Protein AF-A0A7S1NUX2-F1 (afdb_monomer)

Solvent-accessible surface area (backbone atoms only — not comparable to full-atom values): 6872 Å² total; per-residue (Å²): 133,86,83,57,73,67,56,57,50,52,54,47,34,53,48,49,37,53,55,34,50,54,24,56,74,71,66,34,41,67,59,23,50,57,51,43,53,56,49,49,56,48,46,50,79,31,37,36,51,85,20,52,59,48,84,63,44,76,79,31,45,58,34,53,50,52,36,28,57,54,20,43,78,54,74,38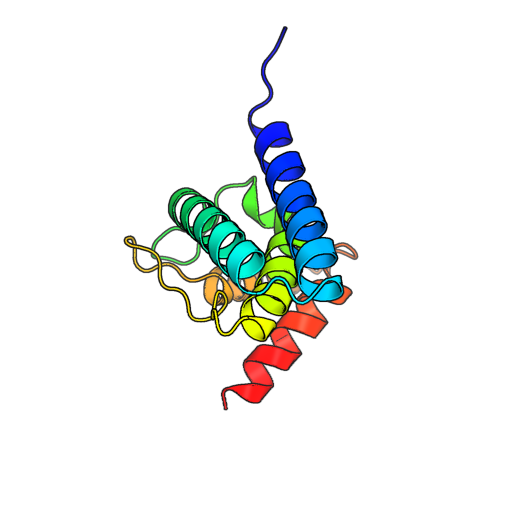,66,49,58,79,38,64,33,93,65,56,8,32,56,53,47,33,50,51,50,50,54,52,52,26,63,74,68,76,45,74,56,84,88,36,69,66,48,52,55,51,51,52,56,51,62,66,72,77,112

Structure (mmCIF, N/CA/C/O backbone):
data_AF-A0A7S1NUX2-F1
#
_entry.id   AF-A0A7S1NUX2-F1
#
loop_
_atom_site.group_PDB
_atom_site.id
_atom_site.type_symbol
_atom_site.label_atom_id
_atom_site.label_alt_id
_atom_site.label_comp_id
_atom_site.label_asym_id
_atom_site.label_entity_id
_atom_site.label_seq_id
_atom_site.pdbx_PDB_ins_code
_atom_site.Cartn_x
_atom_site.Cartn_y
_atom_site.Cartn_z
_atom_site.occupancy
_atom_site.B_iso_or_equiv
_atom_site.auth_seq_id
_atom_site.auth_comp_id
_atom_site.auth_asym_id
_atom_site.auth_atom_id
_atom_site.pdbx_PDB_model_num
ATOM 1 N N . SER A 1 1 ? 28.633 0.014 15.073 1.00 37.31 1 SER A N 1
ATOM 2 C CA . SER A 1 1 ? 27.283 -0.431 14.686 1.00 37.31 1 SER A CA 1
ATOM 3 C C . SER A 1 1 ? 26.940 0.267 13.385 1.00 37.31 1 SER A C 1
ATOM 5 O O . SER A 1 1 ? 26.743 1.476 13.401 1.00 37.31 1 SER A O 1
ATOM 7 N N . HIS A 1 2 ? 27.032 -0.430 12.252 1.00 37.25 2 HIS A N 1
ATOM 8 C CA . HIS A 1 2 ? 26.687 0.149 10.954 1.00 37.25 2 HIS A CA 1
ATOM 9 C C . HIS A 1 2 ? 25.168 0.090 10.797 1.00 37.25 2 HIS A C 1
ATOM 11 O O . HIS A 1 2 ? 24.576 -0.985 10.768 1.00 37.25 2 HIS A O 1
ATOM 17 N N . TYR A 1 3 ? 24.539 1.262 10.787 1.00 33.81 3 TYR A N 1
ATOM 18 C CA . TYR A 1 3 ? 23.116 1.404 10.518 1.00 33.81 3 TYR A CA 1
ATOM 19 C C . TYR A 1 3 ? 22.908 1.118 9.028 1.00 33.81 3 TYR A C 1
ATOM 21 O O . TYR A 1 3 ? 23.434 1.847 8.191 1.00 33.81 3 TYR A O 1
ATOM 29 N N . HIS A 1 4 ? 22.191 0.046 8.699 1.00 33.66 4 HIS A N 1
ATOM 30 C CA . HIS A 1 4 ? 21.790 -0.262 7.329 1.00 33.66 4 HIS A CA 1
ATOM 31 C C . HIS A 1 4 ? 20.349 0.234 7.134 1.00 33.66 4 HIS A C 1
ATOM 33 O O . HIS A 1 4 ? 19.415 -0.497 7.474 1.00 33.66 4 HIS A O 1
ATOM 39 N N . PRO A 1 5 ? 20.133 1.462 6.619 1.00 45.66 5 PRO A N 1
ATOM 40 C CA . PRO A 1 5 ? 18.791 2.033 6.414 1.00 45.66 5 PRO A CA 1
ATOM 41 C C . PRO A 1 5 ? 17.897 1.180 5.491 1.00 45.66 5 PRO A C 1
ATOM 43 O O . PRO A 1 5 ? 16.671 1.283 5.485 1.00 45.66 5 PRO A O 1
ATOM 46 N N . GLU A 1 6 ? 18.521 0.277 4.747 1.00 41.66 6 GLU A N 1
ATOM 47 C CA . GLU A 1 6 ? 17.913 -0.669 3.812 1.00 41.66 6 GLU A CA 1
ATOM 48 C C . GLU A 1 6 ? 17.117 -1.761 4.549 1.00 41.66 6 GLU A C 1
ATOM 50 O O . GLU A 1 6 ? 16.061 -2.192 4.089 1.00 41.66 6 GLU A O 1
ATOM 55 N N . LEU A 1 7 ? 17.567 -2.147 5.751 1.00 38.62 7 LEU A N 1
ATOM 56 C CA . LEU A 1 7 ? 16.888 -3.134 6.597 1.00 38.62 7 LEU A CA 1
ATOM 57 C C . LEU A 1 7 ? 15.710 -2.526 7.366 1.00 38.62 7 LEU A C 1
ATOM 59 O O . LEU A 1 7 ? 14.721 -3.212 7.620 1.00 38.62 7 LEU A O 1
ATOM 63 N N . THR A 1 8 ? 15.775 -1.234 7.704 1.00 50.50 8 THR A N 1
ATOM 64 C CA . THR A 1 8 ? 14.674 -0.539 8.391 1.00 50.50 8 THR A CA 1
ATOM 65 C C . THR A 1 8 ? 13.450 -0.345 7.497 1.00 50.50 8 THR A C 1
ATOM 67 O O . THR A 1 8 ? 12.329 -0.389 7.998 1.00 50.50 8 THR A O 1
ATOM 70 N N . GLY A 1 9 ? 13.641 -0.208 6.178 1.00 55.72 9 GLY A N 1
ATOM 71 C CA . GLY A 1 9 ? 12.537 -0.198 5.213 1.00 55.72 9 GLY A CA 1
ATOM 72 C C . GLY A 1 9 ? 11.809 -1.544 5.166 1.00 55.72 9 GLY A C 1
ATOM 73 O O . GLY A 1 9 ? 10.606 -1.602 5.403 1.00 55.72 9 GLY A O 1
ATOM 74 N N . LEU A 1 10 ? 12.556 -2.638 4.974 1.00 54.91 10 LEU A N 1
ATOM 75 C CA . LEU A 1 10 ? 12.017 -4.005 4.919 1.00 54.91 10 LEU A CA 1
ATOM 76 C C . LEU A 1 10 ? 11.290 -4.421 6.207 1.00 54.91 10 LEU A C 1
ATOM 78 O O . LEU A 1 10 ? 10.199 -4.990 6.151 1.00 54.91 10 LEU A O 1
ATOM 82 N N . ALA A 1 11 ? 11.863 -4.096 7.369 1.00 61.56 11 ALA A N 1
ATOM 83 C CA . ALA A 1 11 ? 11.218 -4.330 8.659 1.00 61.56 11 ALA A CA 1
ATOM 84 C C . ALA A 1 11 ? 9.936 -3.492 8.829 1.00 61.56 11 ALA A C 1
ATOM 86 O O . ALA A 1 11 ? 8.969 -3.967 9.426 1.00 61.56 11 ALA A O 1
ATOM 87 N N . GLY A 1 12 ? 9.907 -2.276 8.270 1.00 74.88 12 GLY A N 1
ATOM 88 C CA . GLY A 1 12 ? 8.729 -1.411 8.247 1.00 74.88 12 GLY A CA 1
ATOM 89 C C . GLY A 1 12 ? 7.557 -2.042 7.494 1.00 74.88 12 GLY A C 1
ATOM 90 O O . GLY A 1 12 ? 6.485 -2.179 8.077 1.00 74.88 12 GLY A O 1
ATOM 91 N N . GLY A 1 13 ? 7.787 -2.497 6.256 1.00 82.12 13 GLY A N 1
ATOM 92 C CA . GLY A 1 13 ? 6.767 -3.152 5.423 1.00 82.12 13 GLY A CA 1
ATOM 93 C C . GLY A 1 13 ? 6.154 -4.397 6.075 1.00 82.12 13 GLY A C 1
ATOM 94 O O . GLY A 1 13 ? 4.932 -4.560 6.126 1.00 82.12 13 GLY A O 1
ATOM 95 N N . ALA A 1 14 ? 6.996 -5.269 6.638 1.00 84.25 14 ALA A N 1
ATOM 96 C CA . ALA A 1 14 ? 6.533 -6.473 7.329 1.00 84.25 14 ALA A CA 1
ATOM 97 C C . ALA A 1 14 ? 5.703 -6.146 8.586 1.00 84.25 14 ALA A C 1
ATOM 99 O O . ALA A 1 14 ? 4.693 -6.803 8.857 1.00 84.25 14 ALA A O 1
ATOM 100 N N . TYR A 1 15 ? 6.099 -5.111 9.335 1.00 87.25 15 TYR A N 1
ATOM 101 C CA . TYR A 1 15 ? 5.357 -4.635 10.501 1.00 87.25 15 TYR A CA 1
ATOM 102 C C . TYR A 1 15 ? 3.964 -4.110 10.128 1.00 87.25 15 TYR A C 1
ATOM 104 O O . TYR A 1 15 ? 2.991 -4.436 10.812 1.00 87.25 15 TYR A O 1
ATOM 112 N N . ASP A 1 16 ? 3.842 -3.354 9.031 1.00 89.75 16 ASP A N 1
ATOM 113 C CA . ASP A 1 16 ? 2.544 -2.843 8.573 1.00 89.75 16 ASP A CA 1
ATOM 114 C C . ASP A 1 16 ? 1.578 -3.979 8.274 1.00 89.75 16 ASP A C 1
ATOM 116 O O . ASP A 1 16 ? 0.453 -3.989 8.774 1.00 89.75 16 ASP A O 1
ATOM 120 N N . VAL A 1 17 ? 2.044 -4.962 7.499 1.00 92.06 17 VAL A N 1
ATOM 121 C CA . VAL A 1 17 ? 1.243 -6.122 7.113 1.00 92.06 17 VAL A CA 1
ATOM 122 C C . VAL A 1 17 ? 0.783 -6.876 8.352 1.00 92.06 17 VAL A C 1
ATOM 124 O O . VAL A 1 17 ? -0.397 -7.219 8.445 1.00 92.06 17 VAL A O 1
ATOM 127 N N . LEU A 1 18 ? 1.671 -7.103 9.325 1.00 93.56 18 LEU A N 1
ATOM 128 C CA . LEU A 1 18 ? 1.320 -7.791 10.564 1.00 93.56 18 LEU A CA 1
ATOM 129 C C . LEU A 1 18 ? 0.259 -7.015 11.360 1.00 93.56 18 LEU A C 1
ATOM 131 O O . LEU A 1 18 ? -0.778 -7.585 11.712 1.00 93.56 18 LEU A O 1
ATOM 135 N N . ARG A 1 19 ? 0.476 -5.714 11.604 1.00 94.25 19 ARG A N 1
ATOM 136 C CA . ARG A 1 19 ? -0.458 -4.869 12.370 1.00 94.25 19 ARG A CA 1
ATOM 137 C C . ARG A 1 19 ? -1.813 -4.766 11.671 1.00 94.25 19 ARG A C 1
ATOM 139 O O . ARG A 1 19 ? -2.841 -4.954 12.318 1.00 94.25 19 ARG A O 1
ATOM 146 N N . MET A 1 20 ? -1.828 -4.534 10.357 1.00 96.44 20 MET A N 1
ATOM 147 C CA . MET A 1 20 ? -3.058 -4.446 9.563 1.00 96.44 20 MET A CA 1
ATOM 148 C C . MET A 1 20 ? -3.793 -5.782 9.495 1.00 96.44 20 MET A C 1
ATOM 150 O O . MET A 1 20 ? -5.020 -5.792 9.566 1.00 96.44 20 MET A O 1
ATOM 154 N N . SER A 1 21 ? -3.079 -6.907 9.406 1.00 96.12 21 SER A N 1
ATOM 155 C CA . SER A 1 21 ? -3.696 -8.240 9.386 1.00 96.12 21 SER A CA 1
ATOM 156 C C . SER A 1 21 ? -4.406 -8.542 10.704 1.00 96.12 21 SER A C 1
ATOM 158 O O . SER A 1 21 ? -5.571 -8.939 10.693 1.00 96.12 21 SER A O 1
ATOM 160 N N . ILE A 1 22 ? -3.745 -8.289 11.841 1.00 96.81 22 ILE A N 1
ATOM 161 C CA . ILE A 1 22 ? -4.335 -8.470 13.176 1.00 96.81 22 ILE A CA 1
ATOM 162 C C . ILE A 1 22 ? -5.520 -7.517 13.371 1.00 96.81 22 ILE A C 1
ATOM 164 O O . ILE A 1 22 ? -6.590 -7.944 13.798 1.00 96.81 22 ILE A O 1
ATOM 168 N N . ALA A 1 23 ? -5.364 -6.239 13.018 1.00 97.31 23 ALA A N 1
ATOM 169 C CA . ALA A 1 23 ? -6.437 -5.255 13.134 1.00 97.31 23 ALA A CA 1
ATOM 170 C C . ALA A 1 23 ? -7.655 -5.624 12.274 1.00 97.31 23 ALA A C 1
ATOM 172 O O . ALA A 1 23 ? -8.785 -5.562 12.756 1.00 97.31 23 ALA A O 1
ATOM 173 N N . THR A 1 24 ? -7.430 -6.080 11.038 1.00 95.81 24 THR A N 1
ATOM 174 C CA . THR A 1 24 ? -8.491 -6.562 10.140 1.00 95.81 24 THR A CA 1
ATOM 175 C C . THR A 1 24 ? -9.214 -7.764 10.743 1.00 95.81 24 THR A C 1
ATOM 177 O O . THR A 1 24 ? -10.441 -7.779 10.769 1.00 95.81 24 THR A O 1
ATOM 180 N N . PHE A 1 25 ? -8.475 -8.745 11.276 1.00 96.50 25 PHE A N 1
ATOM 181 C CA . PHE A 1 25 ? -9.052 -9.920 11.938 1.00 96.50 25 PHE A CA 1
ATOM 182 C C . PHE A 1 25 ? -9.924 -9.545 13.147 1.00 96.50 25 PHE A C 1
ATOM 184 O O . PHE A 1 25 ? -10.986 -10.124 13.350 1.00 96.50 25 PHE A O 1
ATOM 191 N N . LEU A 1 26 ? -9.511 -8.536 13.916 1.00 97.50 26 LEU A N 1
ATOM 192 C CA . LEU A 1 26 ? -10.242 -8.032 15.083 1.00 97.50 26 LEU A CA 1
ATOM 193 C C . LEU A 1 26 ? -11.354 -7.021 14.738 1.00 97.50 26 LEU A C 1
ATOM 195 O O . LEU A 1 26 ? -11.965 -6.458 15.647 1.00 97.50 26 LEU A O 1
ATOM 199 N N . GLY A 1 27 ? -11.596 -6.729 13.455 1.00 96.19 27 GLY A N 1
ATOM 200 C CA . GLY A 1 27 ? -12.579 -5.728 13.021 1.00 96.19 27 GLY A CA 1
ATOM 201 C C . GLY A 1 27 ? -12.208 -4.274 13.358 1.00 96.19 27 GLY A C 1
ATOM 202 O O . GLY A 1 27 ? -13.063 -3.390 13.314 1.00 96.19 27 GLY A O 1
ATOM 203 N N . LYS A 1 28 ? -10.941 -3.993 13.684 1.00 97.88 28 LYS A N 1
ATOM 204 C CA . LYS A 1 28 ? -10.414 -2.666 14.052 1.00 97.88 28 LYS A CA 1
ATOM 205 C C . LYS A 1 28 ? -10.044 -1.844 12.816 1.00 97.88 28 LYS A C 1
ATOM 207 O O . LYS A 1 28 ? -8.872 -1.625 12.510 1.00 97.88 28 LYS A O 1
ATOM 212 N N . SER A 1 29 ? -11.063 -1.419 12.070 1.00 97.06 29 SER A N 1
ATOM 213 C CA . SER A 1 29 ? -10.882 -0.681 10.806 1.00 97.06 29 SER A CA 1
ATOM 214 C C . SER A 1 29 ? -10.197 0.680 10.987 1.00 97.06 29 SER A C 1
ATOM 216 O O . SER A 1 29 ? -9.511 1.145 10.086 1.00 97.06 29 SER A O 1
ATOM 218 N N . ASP A 1 30 ? -10.358 1.315 12.144 1.00 97.06 30 ASP A N 1
ATOM 219 C CA . ASP A 1 30 ? -9.658 2.536 12.551 1.00 97.06 30 ASP A CA 1
ATOM 220 C C . ASP A 1 30 ? -8.134 2.350 12.582 1.00 97.06 30 ASP A C 1
ATOM 222 O O . ASP A 1 30 ? -7.407 3.133 11.973 1.00 97.06 30 ASP A O 1
ATOM 226 N N . VAL A 1 31 ? -7.659 1.257 13.184 1.00 95.94 31 VAL A N 1
ATOM 227 C CA . VAL A 1 31 ? -6.227 0.923 13.244 1.00 95.94 31 VAL A CA 1
ATOM 228 C C . VAL A 1 31 ? -5.670 0.615 11.853 1.00 95.94 31 VAL A C 1
ATOM 230 O O . VAL A 1 31 ? -4.546 0.999 11.533 1.00 95.94 31 VAL A O 1
ATOM 233 N N . VAL A 1 32 ? -6.458 -0.040 10.993 1.00 97.50 32 VAL A N 1
ATOM 234 C CA . VAL A 1 32 ? -6.063 -0.280 9.594 1.00 97.50 32 VAL A CA 1
ATOM 235 C C . VAL A 1 32 ? -5.895 1.045 8.841 1.00 97.50 32 VAL A C 1
ATOM 237 O O . VAL A 1 32 ? -4.923 1.196 8.104 1.00 97.50 32 VAL A O 1
ATOM 240 N N . ARG A 1 33 ? -6.789 2.025 9.049 1.00 97.12 33 ARG A N 1
ATOM 241 C CA . ARG A 1 33 ? -6.684 3.363 8.433 1.00 97.12 33 ARG A CA 1
ATOM 242 C C . ARG A 1 33 ? -5.467 4.139 8.929 1.00 97.12 33 ARG A C 1
ATOM 244 O O . ARG A 1 33 ? -4.765 4.733 8.118 1.00 97.12 33 ARG A O 1
ATOM 251 N N . GLU A 1 34 ? -5.195 4.100 10.232 1.00 94.56 34 GLU A N 1
ATOM 252 C CA . GLU A 1 34 ? -3.999 4.715 10.823 1.00 94.56 34 GLU A CA 1
ATOM 253 C C . GLU A 1 34 ? -2.720 4.120 10.216 1.00 94.56 34 GLU A C 1
ATOM 255 O O . GLU A 1 34 ? -1.815 4.848 9.799 1.00 94.56 34 GLU A O 1
ATOM 260 N N . GLN A 1 35 ? -2.662 2.791 10.087 1.00 95.00 35 GLN A N 1
ATOM 261 C CA . GLN A 1 35 ? -1.502 2.144 9.485 1.00 95.00 35 GLN A CA 1
ATOM 262 C C . GLN A 1 35 ? -1.388 2.445 7.986 1.00 95.00 35 GLN A C 1
ATOM 264 O O . GLN A 1 35 ? -0.282 2.656 7.490 1.00 95.00 35 GLN A O 1
ATOM 269 N N . ALA A 1 36 ? -2.509 2.536 7.267 1.00 94.88 36 ALA A N 1
ATOM 270 C CA . ALA A 1 36 ? -2.515 2.923 5.860 1.00 94.88 36 ALA A CA 1
ATOM 271 C C . ALA A 1 36 ? -1.927 4.331 5.641 1.00 94.88 36 ALA A C 1
ATOM 273 O O . ALA A 1 36 ? -1.187 4.528 4.679 1.00 94.88 36 ALA A O 1
ATOM 274 N N . ALA A 1 37 ? -2.154 5.281 6.556 1.00 92.50 37 ALA A N 1
ATOM 275 C CA . ALA A 1 37 ? -1.510 6.598 6.503 1.00 92.50 37 ALA A CA 1
ATOM 276 C C . ALA A 1 37 ? 0.024 6.505 6.641 1.00 92.50 37 ALA A C 1
ATOM 278 O O . ALA A 1 37 ? 0.762 7.206 5.950 1.00 92.50 37 ALA A O 1
ATOM 279 N N . SER A 1 38 ? 0.527 5.579 7.465 1.00 90.25 38 SER A N 1
ATOM 280 C CA . SER A 1 38 ? 1.971 5.311 7.560 1.00 90.25 38 SER A CA 1
ATOM 281 C C . SER A 1 38 ? 2.535 4.708 6.263 1.00 90.25 38 SER A C 1
ATOM 283 O O . SER A 1 38 ? 3.645 5.045 5.851 1.00 90.25 38 SER A O 1
ATOM 285 N N . VAL A 1 39 ? 1.755 3.867 5.570 1.00 91.00 39 VAL A N 1
ATOM 286 C CA . VAL A 1 39 ? 2.114 3.350 4.236 1.00 91.00 39 VAL A CA 1
ATOM 287 C C . VAL A 1 39 ? 2.174 4.474 3.208 1.00 91.00 39 VAL A C 1
ATOM 289 O O . VAL A 1 39 ? 3.141 4.525 2.452 1.00 91.00 39 VAL A O 1
ATOM 292 N N . GLN A 1 40 ? 1.222 5.409 3.217 1.00 90.75 40 GLN A N 1
ATOM 293 C CA . GLN A 1 40 ? 1.252 6.584 2.336 1.00 90.75 40 GLN A CA 1
ATOM 294 C C . GLN A 1 40 ? 2.538 7.399 2.517 1.00 90.75 40 GLN A C 1
ATOM 296 O O . GLN A 1 40 ? 3.200 7.702 1.529 1.00 90.75 40 GLN A O 1
ATOM 301 N N . LEU A 1 41 ? 2.962 7.660 3.760 1.00 87.56 41 LEU A N 1
ATOM 302 C CA . LEU A 1 41 ? 4.223 8.364 4.034 1.00 87.56 41 LEU A CA 1
ATOM 303 C C . LEU A 1 41 ? 5.446 7.645 3.455 1.00 87.56 41 LEU A C 1
ATOM 305 O O . LEU A 1 41 ? 6.361 8.292 2.946 1.00 87.56 41 LEU A O 1
ATOM 309 N N . ARG A 1 42 ? 5.472 6.308 3.487 1.00 84.06 42 ARG A N 1
ATOM 310 C CA . ARG A 1 42 ? 6.539 5.559 2.813 1.00 84.06 42 ARG A CA 1
ATOM 311 C C . ARG A 1 42 ? 6.453 5.691 1.304 1.00 84.06 42 ARG A C 1
ATOM 313 O O . ARG A 1 42 ? 7.497 5.895 0.697 1.00 84.06 42 ARG A O 1
ATOM 320 N N . LEU A 1 43 ? 5.260 5.605 0.708 1.00 86.25 43 LEU A N 1
ATOM 321 C CA . LEU A 1 43 ? 5.075 5.785 -0.737 1.00 86.25 43 LEU A CA 1
ATOM 322 C C . LEU A 1 43 ? 5.607 7.153 -1.200 1.00 86.25 43 LEU A C 1
ATOM 324 O O . LEU A 1 43 ? 6.321 7.201 -2.199 1.00 86.25 43 LEU A O 1
ATOM 328 N N . GLU A 1 44 ? 5.363 8.223 -0.436 1.00 85.94 44 GLU A N 1
ATOM 329 C CA . GLU A 1 44 ? 5.894 9.576 -0.695 1.00 85.94 44 GLU A CA 1
ATOM 330 C C . GLU A 1 44 ? 7.424 9.618 -0.781 1.00 85.94 44 GLU A C 1
ATOM 332 O O . GLU A 1 44 ? 7.998 10.266 -1.653 1.00 85.94 44 GLU A O 1
ATOM 337 N N . GLN A 1 45 ? 8.104 8.900 0.111 1.00 81.62 45 GLN A N 1
ATOM 338 C CA . GLN A 1 45 ? 9.570 8.850 0.158 1.00 81.62 45 GLN A CA 1
ATOM 339 C C . GLN A 1 45 ? 10.166 7.936 -0.925 1.00 81.62 45 GLN A C 1
ATOM 341 O O . GLN A 1 45 ? 11.357 7.997 -1.230 1.00 81.62 45 GLN A O 1
ATOM 346 N N . SER A 1 46 ? 9.328 7.073 -1.490 1.00 78.94 46 SER A N 1
ATOM 347 C CA . SER A 1 46 ? 9.721 5.871 -2.215 1.00 78.94 46 SER A CA 1
ATOM 348 C C . SER A 1 46 ? 9.494 5.959 -3.718 1.00 78.94 46 SER A C 1
ATOM 350 O O . SER A 1 46 ? 10.266 5.377 -4.485 1.00 78.94 46 SER A O 1
ATOM 352 N N . ILE A 1 47 ? 8.441 6.664 -4.137 1.00 82.94 47 ILE A N 1
ATOM 353 C CA . ILE A 1 47 ? 7.967 6.707 -5.520 1.00 82.94 47 ILE A CA 1
ATOM 354 C C . ILE A 1 47 ? 8.111 8.128 -6.063 1.00 82.94 47 ILE A C 1
ATOM 356 O O . ILE A 1 47 ? 7.553 9.091 -5.531 1.00 82.94 47 ILE A O 1
ATOM 360 N N . LYS A 1 48 ? 8.870 8.256 -7.151 1.00 79.00 48 LYS A N 1
ATOM 361 C CA . LYS A 1 48 ? 9.027 9.508 -7.890 1.00 79.00 48 LYS A CA 1
ATOM 362 C C . LYS A 1 48 ? 7.861 9.733 -8.858 1.00 79.00 48 LYS A C 1
ATOM 364 O O . LYS A 1 48 ? 7.082 8.829 -9.148 1.00 79.00 48 LYS A O 1
ATOM 369 N N . ALA A 1 49 ? 7.783 10.951 -9.391 1.00 76.06 49 ALA A N 1
ATOM 370 C CA . ALA A 1 49 ? 6.757 11.381 -10.344 1.00 76.06 49 ALA A CA 1
ATOM 371 C C . ALA A 1 49 ? 6.638 10.485 -11.592 1.00 76.06 49 ALA A C 1
ATOM 373 O O . ALA A 1 49 ? 5.554 10.311 -12.134 1.00 76.06 49 ALA A O 1
ATOM 374 N N . ASP A 1 50 ? 7.756 9.921 -12.046 1.00 70.62 50 ASP A N 1
ATOM 375 C CA . ASP A 1 50 ? 7.869 9.075 -13.237 1.00 70.62 50 ASP A CA 1
ATOM 376 C C . ASP A 1 50 ? 7.618 7.583 -12.953 1.00 70.62 50 ASP A C 1
ATOM 378 O O . ASP A 1 50 ? 7.854 6.738 -13.813 1.00 70.62 50 ASP A O 1
ATOM 382 N N . GLY A 1 51 ? 7.174 7.243 -11.739 1.00 66.38 51 GLY A N 1
ATOM 383 C CA . GLY A 1 51 ? 6.986 5.860 -11.307 1.00 66.38 51 GLY A CA 1
ATOM 384 C C . GLY A 1 51 ? 8.293 5.137 -10.983 1.00 66.38 51 GLY A C 1
ATOM 385 O O . GLY A 1 51 ? 8.248 3.981 -10.559 1.00 66.38 51 GLY A O 1
ATOM 386 N N . GLN A 1 52 ? 9.456 5.793 -11.112 1.00 71.38 52 GLN A N 1
ATOM 387 C CA . GLN A 1 52 ? 10.703 5.206 -10.643 1.00 71.38 52 GLN A CA 1
ATOM 388 C C . GLN A 1 52 ? 10.691 5.106 -9.125 1.00 71.38 52 GLN A C 1
ATOM 390 O O . GLN A 1 52 ? 10.358 6.045 -8.395 1.00 71.38 52 GLN A O 1
ATOM 395 N N . THR A 1 53 ? 11.126 3.952 -8.649 1.00 70.38 53 THR A N 1
ATOM 396 C CA . THR A 1 53 ? 11.251 3.679 -7.229 1.00 70.38 53 THR A CA 1
ATOM 397 C C . THR A 1 53 ? 12.698 3.759 -6.785 1.00 70.38 53 THR A C 1
ATOM 399 O O . THR A 1 53 ? 13.599 3.327 -7.507 1.00 70.38 53 THR A O 1
ATOM 402 N N . GLN A 1 54 ? 12.937 4.219 -5.561 1.00 67.94 54 GLN A N 1
ATOM 403 C CA . GLN A 1 54 ? 14.223 3.958 -4.918 1.00 67.94 54 GLN A CA 1
ATOM 404 C C . GLN A 1 54 ? 14.353 2.452 -4.609 1.00 67.94 54 GLN A C 1
ATOM 406 O O . GLN A 1 54 ? 13.358 1.770 -4.351 1.00 67.94 54 GLN A O 1
ATOM 411 N N . LEU A 1 55 ? 15.585 1.935 -4.623 1.00 56.88 55 LEU A N 1
ATOM 412 C CA . LEU A 1 55 ? 15.931 0.518 -4.419 1.00 56.88 55 LEU A CA 1
ATOM 413 C C . LEU A 1 55 ? 15.337 -0.194 -3.171 1.00 56.88 55 LEU A C 1
ATOM 415 O O . LEU A 1 55 ? 15.278 -1.420 -3.209 1.00 56.88 55 LEU A O 1
ATOM 419 N N . PRO A 1 56 ? 14.814 0.464 -2.110 1.00 60.56 56 PRO A N 1
ATOM 420 C CA . PRO A 1 56 ? 14.110 -0.255 -1.042 1.00 60.56 56 PRO A CA 1
ATOM 421 C C . PRO A 1 56 ? 12.703 -0.748 -1.421 1.00 60.56 56 PRO A C 1
ATOM 423 O O . PRO A 1 56 ? 12.207 -1.693 -0.816 1.00 60.56 56 PRO A O 1
ATOM 426 N N . VAL A 1 57 ? 12.027 -0.105 -2.376 1.00 64.94 57 VAL A N 1
ATOM 427 C CA . VAL A 1 57 ? 10.591 -0.315 -2.663 1.00 64.94 57 VAL A CA 1
ATOM 428 C C . VAL A 1 57 ? 10.355 -1.579 -3.468 1.00 64.94 57 VAL A C 1
ATOM 430 O O . VAL A 1 57 ? 9.397 -2.310 -3.234 1.00 64.94 57 VAL A O 1
ATOM 433 N N . THR A 1 58 ? 11.254 -1.849 -4.411 1.00 64.75 58 THR A N 1
ATOM 434 C CA . THR A 1 58 ? 11.227 -3.051 -5.246 1.00 64.75 58 THR A CA 1
ATOM 435 C C . THR A 1 58 ? 11.332 -4.313 -4.394 1.00 64.75 58 THR A C 1
ATOM 437 O O . THR A 1 58 ? 10.653 -5.296 -4.677 1.00 64.75 58 THR A O 1
ATOM 440 N N . LEU A 1 59 ? 12.104 -4.251 -3.303 1.00 66.38 59 LEU A N 1
ATOM 441 C CA . LEU A 1 59 ? 12.254 -5.323 -2.316 1.00 66.38 59 LEU A CA 1
ATOM 442 C C . LEU A 1 59 ? 11.076 -5.428 -1.329 1.00 66.38 59 LEU A C 1
ATOM 444 O O . LEU A 1 59 ? 10.965 -6.429 -0.634 1.00 66.38 59 LEU A O 1
ATOM 448 N N . GLN A 1 60 ? 10.207 -4.416 -1.263 1.00 75.62 60 GLN A N 1
ATOM 449 C CA . GLN A 1 60 ? 9.055 -4.340 -0.352 1.00 75.62 60 GLN A CA 1
ATOM 450 C C . GLN A 1 60 ? 7.710 -4.488 -1.076 1.00 75.62 60 GLN A C 1
ATOM 452 O O . GLN A 1 60 ? 6.649 -4.299 -0.475 1.00 75.62 60 GLN A O 1
ATOM 457 N N . MET A 1 61 ? 7.723 -4.785 -2.376 1.00 78.25 61 MET A N 1
ATOM 458 C CA . MET A 1 61 ? 6.526 -4.675 -3.206 1.00 78.25 61 MET A CA 1
ATOM 459 C C . MET A 1 61 ? 5.423 -5.669 -2.810 1.00 78.25 61 MET A C 1
ATOM 461 O O . MET A 1 61 ? 4.239 -5.380 -2.979 1.00 78.25 61 MET A O 1
ATOM 465 N N . ASP A 1 62 ? 5.786 -6.816 -2.234 1.00 79.12 62 ASP A N 1
ATOM 466 C CA . ASP A 1 62 ? 4.829 -7.759 -1.655 1.00 79.12 62 ASP A CA 1
ATOM 467 C C . ASP A 1 62 ? 4.097 -7.153 -0.445 1.00 79.12 62 ASP A C 1
ATOM 469 O O . ASP A 1 62 ? 2.867 -7.184 -0.389 1.00 79.12 62 ASP A O 1
ATOM 473 N N . THR A 1 63 ? 4.826 -6.527 0.482 1.00 85.50 63 THR A N 1
ATOM 474 C CA . THR A 1 63 ? 4.262 -5.907 1.682 1.00 85.50 63 THR A CA 1
ATOM 475 C C . THR A 1 63 ? 3.397 -4.702 1.337 1.00 85.50 63 THR A C 1
ATOM 477 O O . THR A 1 63 ? 2.329 -4.541 1.927 1.00 85.50 63 THR A O 1
ATOM 480 N N . LEU A 1 64 ? 3.777 -3.907 0.331 1.00 87.00 64 LEU A N 1
ATOM 481 C CA . LEU A 1 64 ? 2.962 -2.797 -0.168 1.00 87.00 64 LEU A CA 1
ATOM 482 C C . LEU A 1 64 ? 1.675 -3.292 -0.834 1.00 87.00 64 LEU A C 1
ATOM 484 O O . LEU A 1 64 ? 0.604 -2.742 -0.573 1.00 87.00 64 LEU A O 1
ATOM 488 N N . ALA A 1 65 ? 1.746 -4.357 -1.635 1.00 86.44 65 ALA A N 1
ATOM 489 C CA . ALA A 1 65 ? 0.566 -4.942 -2.263 1.00 86.44 65 ALA A CA 1
ATOM 490 C C . ALA A 1 65 ? -0.401 -5.543 -1.229 1.00 86.44 65 ALA A C 1
ATOM 492 O O . ALA A 1 65 ? -1.608 -5.308 -1.298 1.00 86.44 65 ALA A O 1
ATOM 493 N N . VAL A 1 66 ? 0.120 -6.278 -0.240 1.00 90.25 66 VAL A N 1
ATOM 494 C CA . VAL A 1 66 ? -0.691 -6.852 0.845 1.00 90.25 66 VAL A CA 1
ATOM 495 C C . VAL A 1 66 ? -1.282 -5.755 1.730 1.00 90.25 66 VAL A C 1
ATOM 497 O O . VAL A 1 66 ? -2.466 -5.810 2.055 1.00 90.25 66 VAL A O 1
ATOM 500 N N . SER A 1 67 ? -0.501 -4.730 2.077 1.00 92.81 67 SER A N 1
ATOM 501 C CA . SER A 1 67 ? -1.002 -3.578 2.836 1.00 92.81 67 SER A CA 1
ATOM 502 C C . SER A 1 67 ? -2.108 -2.849 2.074 1.00 92.81 67 SER A C 1
ATOM 504 O O . SER A 1 67 ? -3.112 -2.478 2.672 1.00 92.81 67 SER A O 1
ATOM 506 N N . SER A 1 68 ? -1.978 -2.703 0.753 1.00 93.06 68 SER A N 1
ATOM 507 C CA . SER A 1 68 ? -3.002 -2.080 -0.097 1.00 93.06 68 SER A CA 1
ATOM 508 C C . SER A 1 68 ? -4.305 -2.880 -0.129 1.00 93.06 68 SER A C 1
ATOM 510 O O . SER A 1 68 ? -5.385 -2.310 0.012 1.00 93.06 68 SER A O 1
ATOM 512 N N . GLU A 1 69 ? -4.218 -4.208 -0.223 1.00 93.00 69 GLU A N 1
ATOM 513 C CA . GLU A 1 69 ? -5.378 -5.099 -0.101 1.00 93.00 69 GLU A CA 1
ATOM 514 C C . GLU A 1 69 ? -6.051 -4.964 1.277 1.00 93.00 69 GLU A C 1
ATOM 516 O O . GLU A 1 69 ? -7.269 -4.801 1.355 1.00 93.00 69 GLU A O 1
ATOM 521 N N . LEU A 1 70 ? -5.279 -4.980 2.368 1.00 94.81 70 LEU A N 1
ATOM 522 C CA . LEU A 1 70 ? -5.812 -4.835 3.728 1.00 94.81 70 LEU A CA 1
ATOM 523 C C . LEU A 1 70 ? -6.451 -3.454 3.950 1.00 94.81 70 LEU A C 1
ATOM 525 O O . LEU A 1 70 ? -7.543 -3.369 4.509 1.00 94.81 70 LEU A O 1
ATOM 529 N N . ALA A 1 71 ? -5.814 -2.386 3.465 1.00 95.94 71 ALA A N 1
ATOM 530 C CA . ALA A 1 71 ? -6.328 -1.019 3.521 1.00 95.94 71 ALA A CA 1
ATOM 531 C C . ALA A 1 71 ? -7.680 -0.883 2.807 1.00 95.94 71 ALA A C 1
ATOM 533 O O . ALA A 1 71 ? -8.596 -0.246 3.335 1.00 95.94 71 ALA A O 1
ATOM 534 N N . SER A 1 72 ? -7.837 -1.543 1.653 1.00 95.94 72 SER A N 1
ATOM 535 C CA . SER A 1 72 ? -9.072 -1.475 0.865 1.00 95.94 72 SER A CA 1
A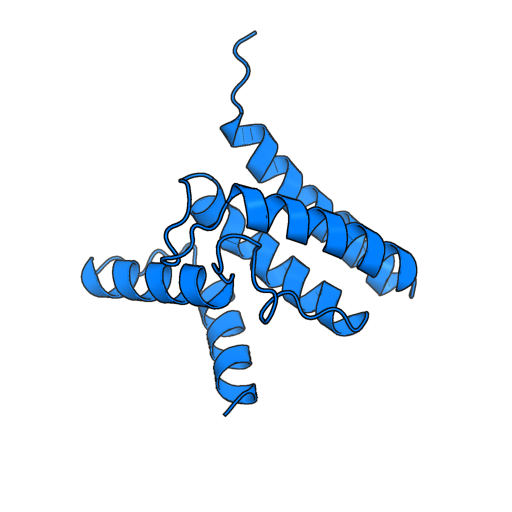TOM 536 C C . SER A 1 72 ? -10.291 -1.988 1.639 1.00 95.94 72 SER A C 1
ATOM 538 O O . SER A 1 72 ? -11.374 -1.412 1.546 1.00 95.94 72 SER A O 1
ATOM 540 N N . ARG A 1 73 ? -10.105 -2.997 2.503 1.00 93.62 73 ARG A N 1
ATOM 541 C CA . ARG A 1 73 ? -11.164 -3.546 3.370 1.00 93.62 73 ARG A CA 1
ATOM 542 C C . ARG A 1 73 ? -11.630 -2.554 4.431 1.00 93.62 73 ARG A C 1
ATOM 544 O O . ARG A 1 73 ? -12.763 -2.644 4.891 1.00 93.62 73 ARG A O 1
ATOM 551 N N . ALA A 1 74 ? -10.776 -1.600 4.798 1.00 94.69 74 ALA A N 1
ATOM 552 C CA . ALA A 1 74 ? -11.108 -0.496 5.693 1.00 94.69 74 ALA A CA 1
ATOM 553 C C . ALA A 1 74 ? -11.577 0.771 4.946 1.00 94.69 74 ALA A C 1
ATOM 555 O O . ALA A 1 74 ? -11.824 1.802 5.585 1.00 94.69 74 ALA A O 1
ATOM 556 N N . GLY A 1 75 ? -11.724 0.698 3.617 1.00 95.75 75 GLY A N 1
ATOM 557 C CA . GLY A 1 75 ? -12.159 1.799 2.757 1.00 95.75 75 GLY A CA 1
ATOM 558 C C . GLY A 1 75 ? -11.047 2.770 2.351 1.00 95.75 75 GLY A C 1
ATOM 559 O O . GLY A 1 75 ? -11.351 3.903 1.995 1.00 95.75 75 GLY A O 1
ATOM 560 N N . VAL A 1 76 ? -9.774 2.366 2.430 1.00 96.44 76 VAL A N 1
ATOM 561 C CA . VAL A 1 76 ? -8.633 3.195 2.008 1.00 96.44 76 VAL A CA 1
ATOM 562 C C . VAL A 1 76 ? -8.021 2.625 0.736 1.00 96.44 76 VAL A C 1
ATOM 564 O O . VAL A 1 76 ? -7.552 1.490 0.721 1.00 96.44 76 VAL A O 1
ATOM 567 N N . ASP A 1 77 ? -7.997 3.428 -0.325 1.00 95.12 77 ASP A N 1
ATOM 568 C CA . ASP A 1 77 ? -7.401 3.048 -1.604 1.00 95.12 77 ASP A CA 1
ATOM 569 C C . ASP A 1 77 ? -5.930 3.486 -1.686 1.00 95.12 77 ASP A C 1
ATOM 571 O O . ASP A 1 77 ? -5.615 4.640 -1.975 1.00 95.12 77 ASP A O 1
ATOM 575 N N . LEU A 1 78 ? -5.018 2.548 -1.417 1.00 92.25 78 LEU A N 1
ATOM 576 C CA . LEU A 1 78 ? -3.576 2.761 -1.577 1.00 92.25 78 LEU A CA 1
ATOM 577 C C . LEU A 1 78 ? -3.085 2.520 -3.015 1.00 92.25 78 LEU A C 1
ATOM 579 O O . LEU A 1 78 ? -2.015 3.006 -3.374 1.00 92.25 78 LEU A O 1
ATOM 583 N N . TRP A 1 79 ? -3.855 1.815 -3.851 1.00 90.25 79 TRP A N 1
ATOM 584 C CA . TRP A 1 79 ? -3.498 1.584 -5.255 1.00 90.25 79 TRP A CA 1
ATOM 585 C C . TRP A 1 79 ? -3.725 2.836 -6.102 1.00 90.25 79 TRP A C 1
ATOM 587 O O . TRP A 1 79 ? -2.893 3.167 -6.949 1.00 90.25 79 TRP A O 1
ATOM 597 N N . GLY A 1 80 ? -4.830 3.538 -5.843 1.00 89.69 80 GLY A N 1
ATOM 598 C CA . GLY A 1 80 ? -5.164 4.829 -6.439 1.00 89.69 80 GLY A CA 1
ATOM 599 C C . GLY A 1 80 ? -4.506 6.030 -5.757 1.00 89.69 80 GLY A C 1
ATOM 600 O O . GLY A 1 80 ? -4.625 7.147 -6.264 1.00 89.69 80 GLY A O 1
ATOM 601 N N . TYR A 1 81 ? -3.797 5.832 -4.639 1.00 91.69 81 TYR A N 1
ATOM 602 C CA . TYR A 1 81 ? -3.087 6.913 -3.959 1.00 91.69 81 TYR A CA 1
ATOM 603 C C . TYR A 1 81 ? -2.026 7.540 -4.874 1.00 91.69 81 TYR A C 1
ATOM 605 O O . TYR A 1 81 ? -1.183 6.847 -5.452 1.00 91.69 81 TYR A O 1
ATOM 613 N N . LYS A 1 82 ? -2.067 8.871 -4.975 1.00 92.31 82 LYS A N 1
ATOM 614 C CA . LYS A 1 82 ? -1.119 9.680 -5.739 1.00 92.31 82 LYS A CA 1
ATOM 615 C C . LYS A 1 82 ? -0.265 10.483 -4.768 1.00 92.31 82 LYS A C 1
ATOM 617 O O . LYS A 1 82 ? -0.808 11.258 -3.984 1.00 92.31 82 LYS A O 1
ATOM 622 N N . THR A 1 83 ? 1.049 10.291 -4.834 1.00 89.62 83 THR A N 1
ATOM 623 C CA . THR A 1 83 ? 2.004 11.020 -4.000 1.00 89.62 83 THR A CA 1
ATOM 624 C C . THR A 1 83 ? 2.012 12.510 -4.344 1.00 89.62 83 THR A C 1
ATOM 626 O O . THR A 1 83 ? 1.541 12.916 -5.413 1.00 89.62 83 THR A O 1
ATOM 629 N N . GLN A 1 84 ? 2.607 13.344 -3.490 1.00 88.56 84 GLN A N 1
ATOM 630 C CA . GLN A 1 84 ? 2.782 14.776 -3.761 1.00 88.56 84 GLN A CA 1
ATOM 631 C C . GLN A 1 84 ? 3.609 15.030 -5.026 1.00 88.56 84 GLN A C 1
ATOM 633 O O . GLN A 1 84 ? 3.346 15.975 -5.768 1.00 88.56 84 GLN A O 1
ATOM 638 N N . SER A 1 85 ? 4.582 14.158 -5.304 1.00 85.69 85 SER A N 1
ATOM 639 C CA . SER A 1 85 ? 5.371 14.186 -6.539 1.00 85.69 85 SER A CA 1
ATOM 640 C C . SER A 1 85 ? 4.583 13.712 -7.767 1.00 85.69 85 SER A C 1
ATOM 642 O O . SER A 1 85 ? 5.044 13.871 -8.892 1.00 85.69 85 SER A O 1
ATOM 644 N N . GLY A 1 86 ? 3.388 13.153 -7.576 1.00 87.56 86 GLY A N 1
ATOM 645 C CA . GLY A 1 86 ? 2.517 12.651 -8.631 1.00 87.56 86 GLY A CA 1
ATOM 646 C C . GLY A 1 86 ? 2.706 11.174 -8.975 1.00 87.56 86 GLY A C 1
ATOM 647 O O . GLY A 1 86 ? 1.983 10.676 -9.837 1.00 87.56 86 GLY A O 1
ATOM 648 N N . GLY A 1 87 ? 3.622 10.484 -8.295 1.00 87.38 87 GLY A N 1
ATOM 649 C CA . GLY A 1 87 ? 3.849 9.052 -8.438 1.00 87.38 87 GLY A CA 1
ATOM 650 C C . GLY A 1 87 ? 2.714 8.218 -7.845 1.00 87.38 87 GLY A C 1
ATOM 651 O O . GLY A 1 87 ? 2.006 8.646 -6.933 1.00 87.38 87 GLY A O 1
ATOM 652 N N . ARG A 1 88 ? 2.528 7.003 -8.362 1.00 88.88 88 ARG A N 1
ATOM 653 C CA . ARG A 1 88 ? 1.515 6.059 -7.868 1.00 88.88 88 ARG A CA 1
ATOM 654 C C . ARG A 1 88 ? 2.119 4.677 -7.692 1.00 88.88 88 ARG A C 1
ATOM 656 O O . ARG A 1 88 ? 2.977 4.264 -8.473 1.00 88.88 88 ARG A O 1
ATOM 663 N N . LEU A 1 89 ? 1.616 3.932 -6.707 1.00 86.12 89 LEU A N 1
ATOM 664 C CA . LEU A 1 89 ? 2.034 2.547 -6.476 1.00 86.12 89 LEU A CA 1
ATOM 665 C C . LEU A 1 89 ? 1.808 1.678 -7.720 1.00 86.12 89 LEU A C 1
ATOM 667 O O . LEU A 1 89 ? 2.675 0.889 -8.084 1.00 86.12 89 LEU A O 1
ATOM 671 N N . ILE A 1 90 ? 0.681 1.868 -8.412 1.00 85.75 90 ILE A N 1
ATOM 672 C CA . ILE A 1 90 ? 0.365 1.119 -9.633 1.00 85.75 90 ILE A CA 1
ATOM 673 C C . ILE A 1 90 ? 1.392 1.342 -10.755 1.00 85.75 90 ILE A C 1
ATOM 675 O O . ILE A 1 90 ? 1.762 0.386 -11.433 1.00 85.75 90 ILE A O 1
ATOM 679 N N . ASP A 1 91 ? 1.913 2.563 -10.905 1.00 84.88 91 ASP A N 1
ATOM 680 C CA . ASP A 1 91 ? 2.914 2.884 -11.929 1.00 84.88 91 ASP A CA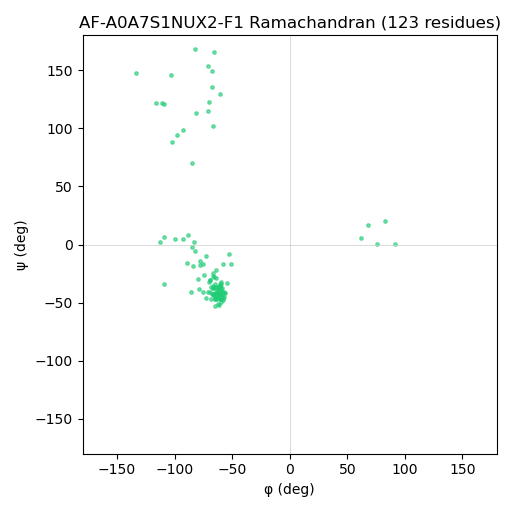 1
ATOM 681 C C . ASP A 1 91 ? 4.256 2.218 -11.605 1.00 84.88 91 ASP A C 1
ATOM 683 O O . ASP A 1 91 ? 4.892 1.631 -12.480 1.00 84.88 91 ASP A O 1
ATOM 687 N N . ALA A 1 92 ? 4.645 2.227 -10.326 1.00 81.81 92 ALA A N 1
ATOM 688 C CA . ALA A 1 92 ? 5.836 1.533 -9.844 1.00 81.81 92 ALA A CA 1
ATOM 689 C C . ALA A 1 92 ? 5.761 0.013 -10.081 1.00 81.81 92 ALA A C 1
ATOM 691 O O . ALA A 1 92 ? 6.734 -0.603 -10.523 1.00 81.81 92 ALA A O 1
ATOM 692 N N . VAL A 1 93 ? 4.600 -0.606 -9.835 1.00 82.00 93 VAL A N 1
ATOM 693 C CA . VAL A 1 93 ? 4.392 -2.032 -10.132 1.00 82.00 93 VAL A CA 1
ATOM 694 C C . VAL A 1 93 ? 4.454 -2.296 -11.635 1.00 82.00 93 VAL A C 1
ATOM 696 O O . VAL A 1 93 ? 5.112 -3.246 -12.058 1.00 82.00 93 VAL A O 1
ATOM 699 N N . GLN A 1 94 ? 3.824 -1.451 -12.452 1.00 81.12 94 GLN A N 1
ATOM 700 C CA . GLN A 1 94 ? 3.842 -1.597 -13.907 1.00 81.12 94 GLN A CA 1
ATOM 701 C C . GLN A 1 94 ? 5.264 -1.485 -14.479 1.00 81.12 94 GLN A C 1
ATOM 703 O O . GLN A 1 94 ? 5.638 -2.261 -15.365 1.00 81.12 94 GLN A O 1
ATOM 708 N N . ALA A 1 95 ? 6.076 -0.566 -13.948 1.00 79.31 95 ALA A N 1
ATOM 709 C CA . ALA A 1 95 ? 7.481 -0.426 -14.313 1.00 79.31 95 ALA A CA 1
ATOM 710 C C . ALA A 1 95 ? 8.285 -1.692 -13.970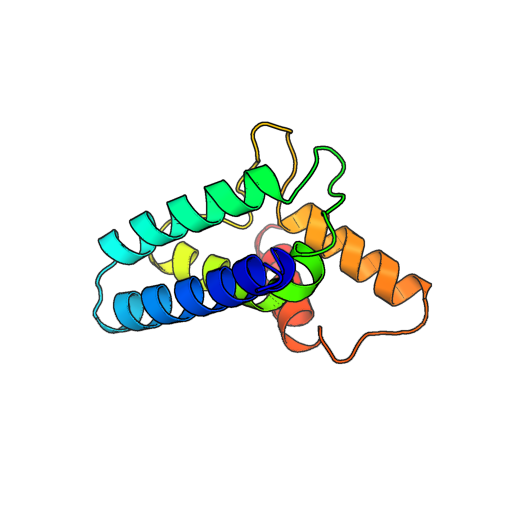 1.00 79.31 95 ALA A C 1
ATOM 712 O O . ALA A 1 95 ? 9.025 -2.190 -14.818 1.00 79.31 95 ALA A O 1
ATOM 713 N N . LEU A 1 96 ? 8.079 -2.271 -12.779 1.00 76.81 96 LEU A N 1
ATOM 714 C CA . LEU A 1 96 ? 8.737 -3.521 -12.377 1.00 76.81 96 LEU A CA 1
ATOM 715 C C . LEU A 1 96 ? 8.350 -4.708 -13.257 1.00 76.81 96 LEU A C 1
ATOM 717 O O . LEU A 1 96 ? 9.216 -5.482 -13.657 1.00 76.81 96 LEU A O 1
ATOM 721 N N . VAL A 1 97 ? 7.063 -4.847 -13.582 1.00 76.25 97 VAL A N 1
ATOM 722 C CA . VAL A 1 97 ? 6.578 -5.900 -14.486 1.00 76.25 97 VAL A CA 1
ATOM 723 C C . VAL A 1 97 ? 7.210 -5.761 -15.868 1.00 76.25 97 VAL A C 1
ATOM 725 O O . VAL A 1 97 ? 7.632 -6.750 -16.464 1.00 76.25 97 VAL A O 1
ATOM 728 N N . THR A 1 98 ? 7.306 -4.531 -16.370 1.00 77.62 98 THR A N 1
ATOM 729 C CA . THR A 1 98 ? 7.910 -4.246 -17.676 1.00 77.62 98 THR A CA 1
ATOM 730 C C . THR A 1 98 ? 9.403 -4.583 -17.681 1.00 77.62 98 THR A C 1
ATOM 732 O O . THR A 1 98 ? 9.875 -5.250 -18.599 1.00 77.62 98 THR A O 1
ATOM 735 N N . ASP A 1 99 ? 10.141 -4.193 -16.637 1.00 75.88 99 ASP A N 1
ATOM 736 C CA . ASP A 1 99 ? 11.568 -4.506 -16.488 1.00 75.88 99 ASP A CA 1
ATOM 737 C C . ASP A 1 99 ? 11.826 -6.021 -16.385 1.00 75.88 99 ASP A C 1
ATOM 739 O O . ASP A 1 99 ? 12.699 -6.550 -17.076 1.00 75.88 99 ASP A O 1
ATOM 743 N N . ALA A 1 100 ? 11.016 -6.737 -15.596 1.00 70.56 100 ALA A N 1
ATOM 744 C CA . ALA A 1 100 ? 11.064 -8.194 -15.468 1.00 70.56 100 ALA A CA 1
ATOM 745 C C . ALA A 1 100 ? 10.854 -8.910 -16.814 1.00 70.56 100 ALA A C 1
ATOM 747 O O . ALA A 1 100 ? 11.634 -9.788 -17.187 1.00 70.56 100 ALA A O 1
ATOM 748 N N . ASN A 1 101 ? 9.829 -8.501 -17.570 1.00 70.06 101 ASN A N 1
ATOM 749 C CA . ASN A 1 101 ? 9.536 -9.068 -18.887 1.00 70.06 101 ASN A CA 1
ATOM 750 C C . ASN A 1 101 ? 10.677 -8.811 -19.884 1.00 70.06 101 ASN A C 1
ATOM 752 O O . ASN A 1 101 ? 11.068 -9.716 -20.619 1.00 70.06 101 ASN A O 1
ATOM 756 N N . ASN A 1 102 ? 11.247 -7.602 -19.879 1.00 73.25 102 ASN A N 1
ATOM 757 C CA . ASN A 1 102 ? 12.318 -7.217 -20.800 1.00 73.25 102 ASN A CA 1
ATOM 758 C C . ASN A 1 102 ? 13.647 -7.934 -20.514 1.00 73.25 102 ASN A C 1
ATOM 760 O O . ASN A 1 102 ? 14.420 -8.183 -21.436 1.00 73.25 102 ASN A O 1
ATOM 764 N N . LYS A 1 103 ? 13.926 -8.282 -19.252 1.00 69.31 103 LYS A N 1
ATOM 765 C CA . LYS A 1 103 ? 15.172 -8.960 -18.854 1.00 69.31 103 LYS A CA 1
ATOM 766 C C . LYS A 1 103 ? 15.126 -10.483 -19.004 1.00 69.31 103 LY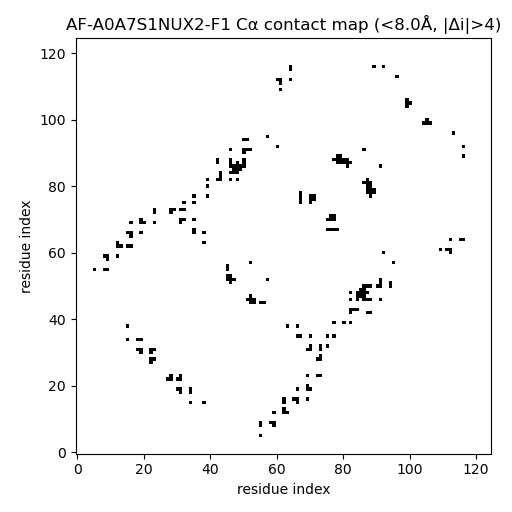S A C 1
ATOM 768 O O . LYS A 1 103 ? 16.120 -11.138 -18.697 1.00 69.31 103 LYS A O 1
ATOM 773 N N . GLY A 1 104 ? 13.995 -11.067 -19.417 1.00 55.62 104 GLY A N 1
ATOM 774 C CA . GLY A 1 104 ? 13.809 -12.527 -19.480 1.00 55.62 104 GLY A CA 1
ATOM 775 C C . GLY A 1 104 ? 13.926 -13.228 -18.117 1.00 55.62 104 GLY A C 1
ATOM 776 O O . GLY A 1 104 ? 13.883 -14.452 -18.030 1.00 55.62 104 GLY A O 1
ATOM 777 N N . GLN A 1 105 ? 14.065 -12.450 -17.046 1.00 53.81 105 GLN A N 1
ATOM 778 C CA . GLN A 1 105 ? 14.026 -12.882 -15.666 1.00 53.81 105 GLN A CA 1
ATOM 779 C C . GLN A 1 105 ? 12.645 -12.491 -15.166 1.00 53.81 105 GLN A C 1
ATOM 781 O O . GLN A 1 105 ? 12.478 -11.394 -14.648 1.00 53.81 105 GLN A O 1
ATOM 786 N N . ALA A 1 106 ? 11.647 -13.360 -15.321 1.00 47.84 106 ALA A N 1
ATOM 787 C CA . ALA A 1 106 ? 10.487 -13.275 -14.445 1.00 47.84 106 ALA A CA 1
ATOM 788 C C . ALA A 1 106 ? 11.016 -13.647 -13.054 1.00 47.84 106 ALA A C 1
ATOM 790 O O . ALA A 1 106 ? 11.315 -14.822 -12.822 1.00 47.84 106 ALA A O 1
ATOM 791 N N . PRO A 1 107 ? 11.262 -12.693 -12.138 1.00 46.44 107 PRO A N 1
ATOM 792 C CA . PRO A 1 107 ? 11.850 -13.050 -10.872 1.00 46.44 107 PRO A CA 1
ATOM 793 C C . PRO A 1 107 ? 10.749 -13.805 -10.138 1.00 46.44 107 PRO A C 1
ATOM 795 O O . PRO A 1 107 ? 9.669 -13.262 -9.900 1.00 46.44 107 PRO A O 1
ATOM 798 N N . ASN A 1 108 ? 11.030 -15.045 -9.745 1.00 48.16 108 ASN A N 1
ATOM 799 C CA . ASN A 1 108 ? 10.157 -15.870 -8.902 1.00 48.16 108 ASN A CA 1
ATOM 800 C C . ASN A 1 108 ? 9.720 -15.162 -7.593 1.00 48.16 108 ASN A C 1
ATOM 802 O O . ASN A 1 108 ? 8.846 -15.648 -6.885 1.00 48.16 108 ASN A O 1
ATOM 806 N N . VAL A 1 109 ? 10.290 -13.989 -7.291 1.00 45.69 109 VAL A N 1
ATOM 807 C CA . VAL A 1 109 ? 9.914 -13.047 -6.225 1.00 45.69 109 VAL A CA 1
ATOM 808 C C . VAL A 1 109 ? 8.507 -12.444 -6.421 1.00 45.69 109 VAL A C 1
ATOM 810 O O . VAL A 1 109 ? 7.887 -12.008 -5.456 1.00 45.69 109 VAL A O 1
ATOM 813 N N . PHE A 1 110 ? 7.961 -12.438 -7.641 1.00 49.84 110 PHE A N 1
ATOM 814 C CA . PHE A 1 110 ? 6.780 -11.635 -7.982 1.00 49.84 110 PHE A CA 1
ATOM 815 C C . PHE A 1 110 ? 5.504 -12.416 -8.313 1.00 49.84 110 PHE A C 1
ATOM 817 O O . PHE A 1 110 ? 4.476 -11.805 -8.605 1.00 49.84 110 PHE A O 1
ATOM 824 N N . ASP A 1 111 ? 5.509 -13.744 -8.237 1.00 53.44 111 ASP A N 1
ATOM 825 C CA . ASP A 1 111 ? 4.420 -14.539 -8.815 1.00 53.44 111 ASP A CA 1
ATOM 826 C C . ASP A 1 111 ? 3.063 -14.336 -8.100 1.00 53.44 111 ASP A C 1
ATOM 828 O O . ASP A 1 111 ? 1.998 -14.419 -8.712 1.00 53.44 111 ASP A O 1
ATOM 832 N N . ARG A 1 112 ? 3.074 -13.978 -6.807 1.00 52.25 112 ARG A N 1
ATOM 833 C CA . ARG A 1 112 ? 1.861 -13.622 -6.044 1.00 52.25 112 ARG A CA 1
ATOM 834 C C . ARG A 1 112 ? 1.475 -12.146 -6.205 1.00 52.25 112 ARG A C 1
ATOM 836 O O . ARG A 1 112 ? 0.292 -11.841 -6.348 1.00 52.25 112 ARG A O 1
ATOM 843 N N . THR A 1 113 ? 2.458 -11.249 -6.207 1.00 53.97 113 THR A N 1
ATOM 844 C CA . THR A 1 113 ? 2.277 -9.789 -6.283 1.00 53.97 113 THR A CA 1
ATOM 845 C C . THR A 1 113 ? 1.806 -9.344 -7.667 1.00 53.97 113 THR A C 1
ATOM 847 O O . THR A 1 113 ? 0.874 -8.550 -7.764 1.00 53.97 113 THR A O 1
ATOM 850 N N . ILE A 1 114 ? 2.361 -9.927 -8.737 1.00 55.34 114 ILE A N 1
ATOM 851 C CA . ILE A 1 114 ? 1.920 -9.699 -10.123 1.00 55.34 114 ILE A CA 1
ATOM 852 C C . ILE A 1 114 ? 0.473 -10.149 -10.296 1.00 55.34 114 ILE A C 1
ATOM 854 O O . ILE A 1 114 ? -0.340 -9.386 -10.808 1.00 55.34 114 ILE A O 1
ATOM 858 N N . LYS A 1 115 ? 0.113 -11.341 -9.799 1.00 57.84 115 LYS A N 1
ATOM 859 C CA . LYS A 1 115 ? -1.270 -11.842 -9.866 1.00 57.84 115 LYS A CA 1
ATOM 860 C C . LYS A 1 115 ? -2.250 -10.945 -9.099 1.00 57.84 115 LYS A C 1
ATOM 862 O O . LYS A 1 115 ? -3.380 -10.766 -9.546 1.00 57.84 115 LYS A O 1
ATOM 867 N N . LEU A 1 116 ? -1.844 -10.374 -7.962 1.00 55.62 116 LEU A N 1
ATOM 868 C CA . LEU A 1 116 ? -2.657 -9.423 -7.189 1.00 55.62 116 LEU A CA 1
ATOM 869 C C . LEU A 1 116 ? -2.838 -8.086 -7.920 1.00 55.62 116 LEU A C 1
ATOM 871 O O . LEU A 1 116 ? -3.968 -7.616 -8.045 1.00 55.62 116 LEU A O 1
ATOM 875 N N . ALA A 1 117 ? -1.757 -7.517 -8.455 1.00 54.84 117 ALA A N 1
ATOM 876 C CA . ALA A 1 117 ? -1.800 -6.268 -9.210 1.00 54.84 117 ALA A CA 1
ATOM 877 C C . ALA A 1 117 ? -2.617 -6.403 -10.508 1.00 54.84 117 ALA A C 1
ATOM 879 O O . ALA A 1 117 ? -3.475 -5.568 -10.782 1.00 54.84 117 ALA A O 1
ATOM 880 N N . GLN A 1 118 ?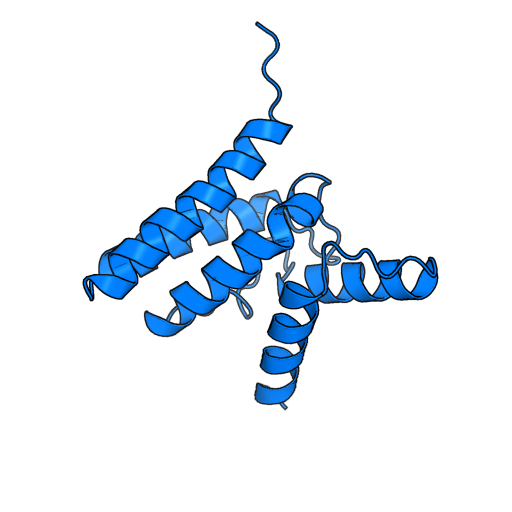 -2.431 -7.494 -11.260 1.00 53.19 118 GLN A N 1
ATO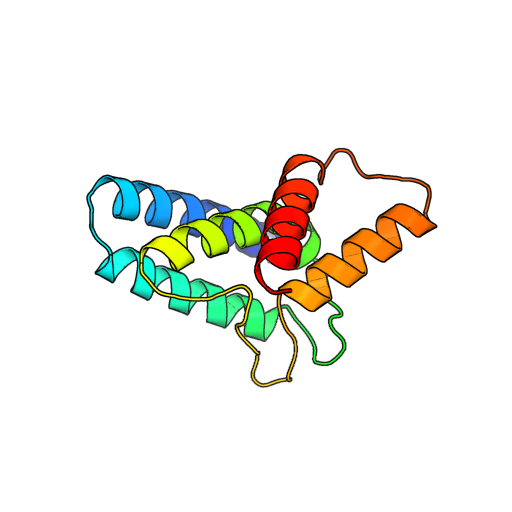M 881 C CA . GLN A 1 118 ? -3.220 -7.803 -12.459 1.00 53.19 118 GLN A CA 1
ATOM 882 C C . GLN A 1 118 ? -4.716 -7.928 -12.148 1.00 53.19 118 GLN A C 1
ATOM 884 O O . GLN A 1 118 ? -5.545 -7.405 -12.889 1.00 53.19 118 G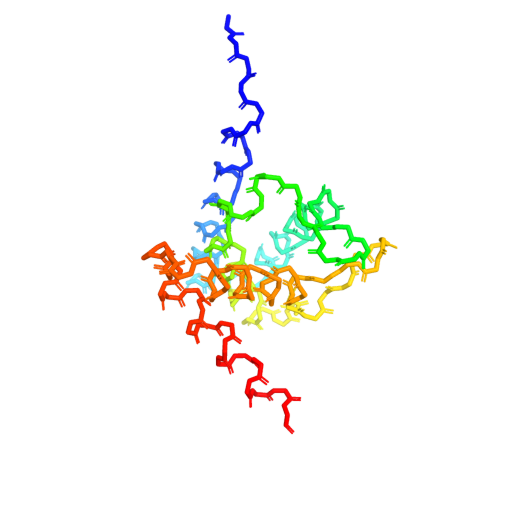LN A O 1
ATOM 889 N N . ARG A 1 119 ? -5.081 -8.575 -11.031 1.00 57.78 119 ARG A N 1
ATOM 890 C CA . ARG A 1 119 ? -6.483 -8.667 -10.590 1.00 57.78 119 ARG A CA 1
ATOM 891 C C . ARG A 1 119 ? -7.093 -7.304 -10.275 1.00 57.78 119 ARG A C 1
ATOM 893 O O . ARG A 1 119 ? -8.273 -7.114 -10.548 1.00 57.78 119 ARG A O 1
ATOM 900 N N . TYR A 1 120 ? -6.326 -6.387 -9.688 1.00 50.59 120 TYR A N 1
ATOM 901 C CA . TYR A 1 120 ? -6.806 -5.034 -9.407 1.00 50.59 120 TYR A CA 1
ATOM 902 C C . TYR A 1 120 ? -6.932 -4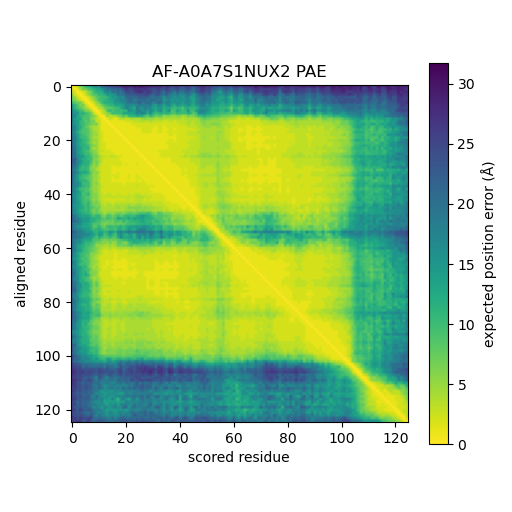.194 -10.679 1.00 50.59 120 TYR A C 1
ATOM 904 O O . TYR A 1 120 ? -7.979 -3.590 -10.884 1.00 50.59 120 TYR A O 1
ATOM 912 N N . ALA A 1 121 ? -5.930 -4.219 -11.562 1.00 47.06 121 ALA A N 1
ATOM 913 C CA . ALA A 1 121 ? -5.973 -3.510 -12.842 1.00 47.06 121 ALA A CA 1
ATOM 914 C C . ALA A 1 121 ? -7.137 -3.971 -13.741 1.00 47.06 121 ALA A C 1
ATOM 916 O O . ALA A 1 121 ? -7.712 -3.166 -14.464 1.00 47.06 121 ALA A O 1
ATOM 917 N N . ALA A 1 122 ? -7.523 -5.249 -13.664 1.00 53.31 122 ALA A N 1
ATOM 918 C CA . ALA A 1 122 ? -8.679 -5.788 -14.381 1.00 53.31 122 ALA A CA 1
ATOM 919 C C . ALA A 1 122 ? -10.043 -5.393 -13.776 1.00 53.31 122 ALA A C 1
ATOM 921 O O . ALA A 1 122 ? -11.060 -5.552 -14.438 1.00 53.31 122 ALA A O 1
ATOM 922 N N . LYS A 1 123 ? -10.094 -4.919 -12.523 1.00 46.75 123 LYS A N 1
ATOM 923 C CA . LYS A 1 123 ? -11.338 -4.477 -11.861 1.00 46.75 123 LYS A CA 1
ATOM 924 C C . LYS A 1 123 ? -11.664 -2.999 -12.089 1.00 46.75 123 LYS A C 1
ATOM 926 O O . LYS A 1 123 ? -12.776 -2.584 -11.781 1.00 46.75 123 LYS A O 1
ATOM 931 N N . THR A 1 124 ? -10.696 -2.207 -12.542 1.00 43.06 124 THR A N 1
ATOM 932 C CA . THR A 1 124 ? -10.830 -0.763 -12.785 1.00 43.06 124 THR A CA 1
ATOM 933 C C . THR A 1 124 ? -11.060 -0.403 -14.260 1.00 43.06 124 THR A C 1
ATOM 935 O O . THR A 1 124 ? -11.108 0.786 -14.575 1.00 43.06 124 THR A O 1
ATOM 938 N N . GLN A 1 125 ? -11.213 -1.398 -15.144 1.00 40.81 125 GLN A N 1
ATOM 939 C CA . GLN A 1 125 ? -11.670 -1.258 -16.538 1.00 40.81 125 GLN A CA 1
ATOM 940 C C . GLN A 1 125 ? -13.159 -1.585 -16.648 1.00 40.81 125 GLN A C 1
ATOM 942 O O . GLN A 1 125 ? -13.830 -0.920 -17.466 1.00 40.81 125 GLN A O 1
#

Radius of gyration: 14.39 Å; Cα contacts (8 Å, |Δi|>4): 134; chains: 1; bounding box: 40×31×36 Å

InterPro domains:
  IPR008397 Alginate lyase domain [PF05426] (15-102)
  IPR008929 Chondroitin AC/alginate lyase [G3DSA:1.50.10.100] (11-125)

Sequence (125 aa):
SHYHPELTGLAGGAYDVLRMSIATFLGKSDVVREQAASVQLRLEQSIKADGQTQLPVTLQMDTLAVSSELASRAGVDLWGYKTQSGGRLIDAVQALVTDANNKGQAPNVFDRTIKLAQRYAAKTQ

Mean predicted aligned error: 9.04 Å

Nearest PDB structures (foldseek):
  8bdq-assembly1_A  TM=8.106E-01  e=1.365E-01  Bacteroides ovatus
  4f13-assembly1_A  TM=7.379E-01  e=2.666E-01  Sphingomonas sp.
  4f13-assembly2_B  TM=7.398E-01  e=2.981E-01  Sphingomonas sp.

Foldseek 3Di:
DDDDVLVVLQVLLVVLLVQLVVCVVVVVLVSLQVSVVVLLVVCQVFAAQQLDGDPSCLVSLVSSLSSQVSNVVSVDHQQPDAHPNRHGNLSVVVVVVVVCVVVVNPPPSCPPSVVSSVVVVVVVD

pLDDT: mean 75.97, std 18.74, range [33.66, 97.88]

Secondary structure (DSSP, 8-state):
----HHHHHHHHHHHHHHHHHHHHHTT-HHHHHHHHHHHHHHHHHHB-TTSPBPHHHHTTHHHHHHHHHHHHHTT--SSS-B-TTS-BHHHHHHHHHHHHHHTT---GGGHHHHHHHHHHHTT--

Organism: NCBI:txid73025